Protein AF-A0A5N5WYH1-F1 (afdb_monomer_lite)

Foldseek 3Di:
DDDDDDDDDDDDDPVVVLVVCCVVPNDDLVVSFVVQFQDKDADPLDDFDADPVRHTDGDIFGFHGFDAPQFQQQDDPVFGWQAPHRQAFQQRTKGKDFPPPPPDDPPDDDDDDDDDDPPDPSPGDIDIDGSQRCCCVNRVDHQPCRVGTWTFRDYSNHTDTDHD

Organism: NCBI:txid41062

Structure (mmCIF, N/CA/C/O backbone):
data_AF-A0A5N5WYH1-F1
#
_entry.id   AF-A0A5N5WYH1-F1
#
loop_
_atom_site.group_PDB
_atom_site.id
_atom_site.type_symbol
_atom_site.label_atom_id
_atom_site.label_alt_id
_atom_site.label_comp_id
_atom_site.label_asym_id
_atom_site.label_entity_id
_atom_site.label_seq_id
_atom_site.pdbx_PDB_ins_code
_atom_site.Cartn_x
_atom_site.Cartn_y
_atom_site.Cartn_z
_atom_site.occupancy
_atom_site.B_iso_or_equiv
_atom_site.auth_seq_id
_atom_site.auth_comp_id
_atom_site.auth_asym_id
_atom_site.auth_atom_id
_atom_site.pdbx_PDB_model_num
ATOM 1 N N . MET A 1 1 ? -5.538 -17.645 -40.970 1.00 42.72 1 MET A N 1
ATOM 2 C CA . MET A 1 1 ? -5.666 -17.747 -39.504 1.00 42.72 1 MET A CA 1
ATOM 3 C C . MET A 1 1 ? -5.027 -16.503 -38.930 1.00 42.72 1 MET A C 1
ATOM 5 O O . MET A 1 1 ? -3.823 -16.354 -39.076 1.00 42.72 1 MET A O 1
ATOM 9 N N . ASP A 1 2 ? -5.829 -15.580 -38.410 1.00 43.31 2 ASP A N 1
ATOM 10 C CA . ASP A 1 2 ? -5.320 -14.397 -37.715 1.00 43.31 2 ASP A CA 1
ATOM 11 C C . ASP A 1 2 ? -5.089 -14.780 -36.249 1.00 43.31 2 ASP A C 1
ATOM 13 O O . ASP A 1 2 ? -6.000 -15.280 -35.585 1.00 43.31 2 ASP A O 1
ATOM 17 N N . VAL A 1 3 ? -3.850 -14.663 -35.777 1.00 49.38 3 VAL A N 1
ATOM 18 C CA . VAL A 1 3 ? -3.464 -15.058 -34.419 1.00 49.38 3 VAL A CA 1
ATOM 19 C C . VAL A 1 3 ? -3.480 -13.805 -33.558 1.00 49.38 3 VAL A C 1
ATOM 21 O O . VAL A 1 3 ? -2.559 -12.989 -33.596 1.00 49.38 3 VAL A O 1
ATOM 24 N N . SER A 1 4 ? -4.531 -13.642 -32.758 1.00 50.22 4 SER A N 1
ATOM 25 C CA . SER A 1 4 ? -4.595 -12.576 -31.760 1.00 50.22 4 SER A CA 1
ATOM 26 C C . SER A 1 4 ? -3.588 -12.853 -30.636 1.00 50.22 4 SER A C 1
ATOM 28 O O . SER A 1 4 ? -3.733 -13.815 -29.884 1.00 50.22 4 SER A O 1
ATOM 30 N N . HIS A 1 5 ? -2.562 -12.008 -30.509 1.00 48.03 5 HIS A N 1
ATOM 31 C CA . HIS A 1 5 ? -1.551 -12.107 -29.454 1.00 48.03 5 HIS A CA 1
ATOM 32 C C . HIS A 1 5 ? -2.009 -11.319 -28.220 1.00 48.03 5 HIS A C 1
ATOM 34 O O . HIS A 1 5 ? -1.811 -10.109 -28.127 1.00 48.03 5 HIS A O 1
ATOM 40 N N . GLY A 1 6 ? -2.654 -12.002 -27.275 1.00 44.97 6 GLY A N 1
ATOM 41 C CA . GLY A 1 6 ? -2.969 -11.443 -25.960 1.00 44.97 6 GLY A CA 1
ATOM 42 C C . GLY A 1 6 ? -1.851 -11.739 -24.962 1.00 44.97 6 GLY A C 1
ATOM 43 O O . GLY A 1 6 ? -1.568 -12.904 -24.693 1.00 44.97 6 GLY A O 1
ATOM 44 N N . ALA A 1 7 ? -1.228 -10.706 -24.392 1.00 56.47 7 ALA A N 1
ATOM 45 C CA . ALA A 1 7 ? -0.347 -10.863 -23.238 1.00 56.47 7 ALA A CA 1
ATOM 46 C C . ALA A 1 7 ? -1.184 -10.825 -21.950 1.00 56.47 7 ALA A C 1
ATOM 48 O O . ALA A 1 7 ? -1.929 -9.873 -21.717 1.00 56.47 7 ALA A O 1
ATOM 49 N N . PHE A 1 8 ? -1.060 -11.856 -21.114 1.00 63.00 8 PHE A N 1
ATOM 50 C CA . PHE A 1 8 ? -1.749 -11.952 -19.828 1.00 63.00 8 PHE A CA 1
ATOM 51 C C . PHE A 1 8 ? -0.731 -11.954 -18.691 1.00 63.00 8 PHE A C 1
ATOM 53 O O . PHE A 1 8 ? 0.331 -12.567 -18.800 1.00 63.00 8 PHE A O 1
ATOM 60 N N . TYR A 1 9 ? -1.062 -11.289 -17.585 1.00 62.03 9 TYR A N 1
ATOM 61 C CA . TYR A 1 9 ? -0.300 -11.442 -16.350 1.00 62.03 9 TYR A CA 1
ATOM 62 C C . TYR A 1 9 ? -0.610 -12.800 -15.725 1.00 62.03 9 TYR A C 1
ATOM 64 O O . TYR A 1 9 ? -1.776 -13.192 -15.633 1.00 62.03 9 TYR A O 1
ATOM 72 N N . ASP A 1 10 ? 0.433 -13.486 -15.269 1.00 61.41 10 ASP A N 1
ATOM 73 C CA . ASP A 1 10 ? 0.289 -14.700 -14.475 1.00 61.41 10 ASP A CA 1
ATOM 74 C C . ASP A 1 10 ? -0.460 -14.389 -13.169 1.00 61.41 10 ASP A C 1
ATOM 76 O O . ASP A 1 10 ? -0.212 -13.371 -12.510 1.00 61.41 10 ASP A O 1
ATOM 80 N N . SER A 1 11 ? -1.412 -15.245 -12.804 1.00 65.12 11 SER A N 1
ATOM 81 C CA . SER A 1 11 ? -2.182 -15.061 -11.578 1.00 65.12 11 SER A CA 1
ATOM 82 C C . SER A 1 11 ? -1.306 -15.395 -10.373 1.00 65.12 11 SER A C 1
ATOM 84 O O . SER A 1 11 ? -0.812 -16.512 -10.258 1.00 65.12 11 SER A O 1
ATOM 86 N N . GLY A 1 12 ? -1.134 -14.456 -9.445 1.00 78.06 12 GLY A N 1
ATOM 87 C CA . GLY A 1 12 ? -0.278 -14.661 -8.278 1.00 78.06 12 GLY A CA 1
ATOM 88 C C . GLY A 1 12 ? -0.552 -13.677 -7.151 1.00 78.06 12 GLY A C 1
ATOM 89 O O . GLY A 1 12 ? -1.430 -12.814 -7.250 1.00 78.06 12 GLY A O 1
ATOM 90 N N . HIS A 1 13 ? 0.203 -13.816 -6.060 1.00 85.81 13 HIS A N 1
ATOM 91 C CA . HIS A 1 13 ? 0.198 -12.818 -5.001 1.00 85.81 13 HIS A CA 1
ATOM 92 C C . HIS A 1 13 ? 0.828 -11.520 -5.508 1.00 85.81 13 HIS A C 1
ATOM 94 O O . HIS A 1 13 ? 1.780 -11.511 -6.289 1.00 85.81 13 HIS A O 1
ATOM 100 N N . HIS A 1 14 ? 0.271 -10.403 -5.060 1.00 87.25 14 HIS A N 1
ATOM 101 C CA . HIS A 1 14 ? 0.711 -9.081 -5.478 1.00 87.25 14 HIS A CA 1
ATOM 102 C C . HIS A 1 14 ? 2.167 -8.804 -5.069 1.00 87.25 14 HIS A C 1
ATOM 104 O O . HIS A 1 14 ? 2.939 -8.266 -5.863 1.00 87.25 14 HIS A O 1
ATOM 110 N N . SER A 1 15 ? 2.580 -9.273 -3.895 1.00 91.50 15 SER A N 1
ATOM 111 C CA . SER A 1 15 ? 3.969 -9.256 -3.446 1.00 91.50 15 SER A CA 1
ATOM 112 C C . SER A 1 15 ? 4.940 -9.910 -4.434 1.00 91.50 15 SER A C 1
ATOM 114 O O . SER A 1 15 ? 6.008 -9.353 -4.695 1.00 91.50 15 SER A O 1
ATOM 116 N N . ASP A 1 16 ? 4.575 -11.045 -5.035 1.00 91.44 16 ASP A N 1
ATOM 117 C CA . ASP A 1 16 ? 5.413 -11.728 -6.025 1.00 91.44 16 ASP A CA 1
ATOM 118 C C . ASP A 1 16 ? 5.530 -10.919 -7.312 1.00 91.44 16 ASP A C 1
ATOM 120 O O . ASP A 1 16 ? 6.606 -10.860 -7.905 1.00 91.44 16 ASP A O 1
ATOM 124 N N . LEU A 1 17 ? 4.439 -10.276 -7.737 1.00 90.94 17 LEU A N 1
ATOM 125 C CA . LEU A 1 17 ? 4.439 -9.403 -8.907 1.00 90.94 17 LEU A CA 1
ATOM 126 C C . LEU A 1 17 ? 5.373 -8.205 -8.698 1.00 90.94 17 LEU A C 1
ATOM 128 O O . LEU A 1 17 ? 6.196 -7.909 -9.565 1.00 90.94 17 LEU A O 1
ATOM 132 N N . ILE A 1 18 ? 5.297 -7.556 -7.532 1.00 93.31 18 ILE A N 1
ATOM 133 C CA . ILE A 1 18 ? 6.177 -6.433 -7.193 1.00 93.31 18 ILE A CA 1
ATOM 134 C C . ILE A 1 18 ? 7.638 -6.884 -7.163 1.00 93.31 18 ILE A C 1
ATOM 136 O O . ILE A 1 18 ? 8.486 -6.235 -7.774 1.00 93.31 18 ILE A O 1
ATOM 140 N N . LYS A 1 19 ? 7.945 -8.000 -6.490 1.00 94.38 19 LYS A N 1
ATOM 141 C CA . LYS A 1 19 ? 9.316 -8.525 -6.406 1.00 94.38 19 LYS A CA 1
ATOM 142 C C . LYS A 1 19 ? 9.873 -8.849 -7.788 1.00 94.38 19 LYS A C 1
ATOM 144 O O . LYS A 1 19 ? 10.952 -8.374 -8.122 1.00 94.38 19 LYS A O 1
ATOM 149 N N . ARG A 1 20 ? 9.117 -9.581 -8.619 1.00 93.06 20 ARG A N 1
ATOM 150 C CA . ARG A 1 20 ? 9.511 -9.909 -10.002 1.00 93.06 20 ARG A CA 1
ATOM 151 C C . ARG A 1 20 ? 9.787 -8.647 -10.822 1.00 93.06 20 ARG A C 1
ATOM 153 O O . ARG A 1 20 ? 10.811 -8.568 -11.507 1.00 93.06 20 ARG A O 1
ATOM 160 N N . TYR A 1 21 ? 8.915 -7.642 -10.713 1.00 93.44 21 TYR A N 1
ATOM 161 C CA . TYR A 1 21 ? 9.117 -6.359 -11.380 1.00 93.44 21 TYR A CA 1
ATOM 162 C C . TYR A 1 21 ? 10.402 -5.677 -10.906 1.00 93.44 21 TYR A C 1
ATOM 164 O O . TYR A 1 21 ? 11.208 -5.264 -11.738 1.00 93.44 21 TYR A O 1
ATOM 172 N N . GLN A 1 22 ? 10.610 -5.581 -9.590 1.00 94.62 22 GLN A N 1
ATOM 173 C CA . GLN A 1 22 ? 11.761 -4.899 -8.997 1.00 94.62 22 GLN A CA 1
ATOM 174 C C . GLN A 1 22 ? 13.090 -5.593 -9.307 1.00 94.62 22 GLN A C 1
ATOM 176 O O . GLN A 1 22 ? 14.082 -4.906 -9.536 1.00 94.62 22 GLN A O 1
ATOM 181 N N . THR A 1 23 ? 13.117 -6.927 -9.356 1.00 95.00 23 THR A N 1
ATOM 182 C CA . THR A 1 23 ? 14.301 -7.699 -9.763 1.00 95.00 23 THR A CA 1
ATOM 183 C C 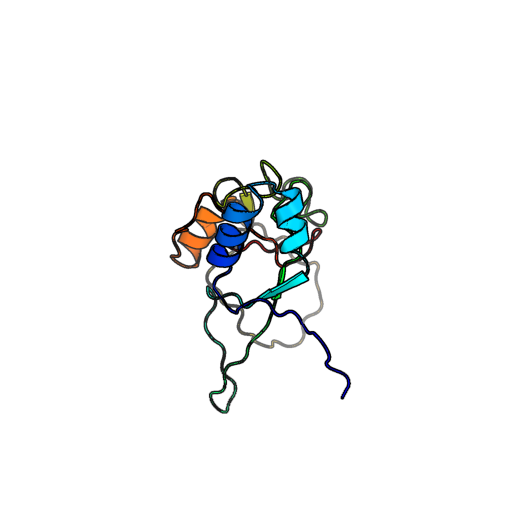. THR A 1 23 ? 14.708 -7.391 -11.203 1.00 95.00 23 THR A C 1
ATOM 185 O O . THR A 1 23 ? 15.895 -7.326 -11.499 1.00 95.00 23 THR A O 1
ATOM 188 N N . THR A 1 24 ? 13.736 -7.166 -12.087 1.00 94.25 24 THR A N 1
ATOM 189 C CA . THR A 1 24 ? 13.990 -6.961 -13.522 1.00 94.25 24 THR A CA 1
ATOM 190 C C . THR A 1 24 ? 14.238 -5.489 -13.872 1.00 94.25 24 THR A C 1
ATOM 192 O O . THR A 1 24 ? 15.085 -5.180 -14.701 1.00 94.25 24 THR A O 1
ATOM 195 N N . ASN A 1 25 ? 13.504 -4.567 -13.241 1.00 93.62 25 ASN A N 1
ATOM 196 C CA . ASN A 1 25 ? 13.427 -3.154 -13.640 1.00 93.62 25 ASN A CA 1
ATOM 197 C C . ASN A 1 25 ? 13.987 -2.181 -12.586 1.00 93.62 25 ASN A C 1
ATOM 199 O O . ASN A 1 25 ? 13.983 -0.965 -12.797 1.00 93.62 25 ASN A O 1
ATOM 203 N N . GLY A 1 26 ? 14.436 -2.692 -11.436 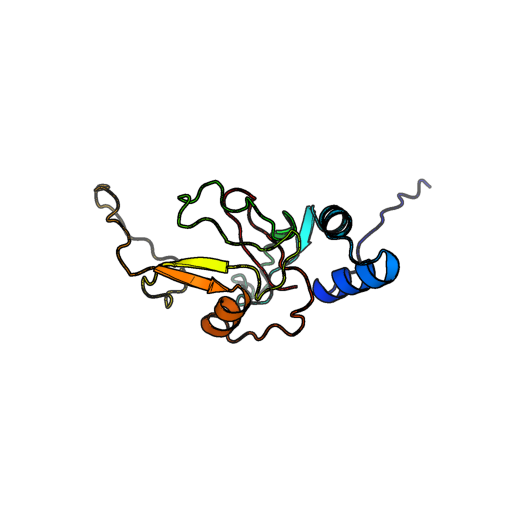1.00 93.25 26 GLY A N 1
ATOM 204 C CA . GLY A 1 26 ? 14.856 -1.893 -10.287 1.00 93.25 26 GLY A CA 1
ATOM 205 C C . GLY A 1 26 ? 13.689 -1.353 -9.449 1.00 93.25 26 GLY A C 1
ATOM 206 O O . GLY A 1 26 ? 12.516 -1.649 -9.673 1.00 93.25 26 GLY A O 1
ATOM 207 N N . ARG A 1 27 ? 14.010 -0.533 -8.442 1.00 92.50 27 ARG A N 1
ATOM 208 C CA . ARG A 1 27 ? 13.064 -0.076 -7.400 1.00 92.50 27 ARG A CA 1
ATOM 209 C C . ARG A 1 27 ? 12.488 1.328 -7.641 1.00 92.50 27 ARG A C 1
ATOM 211 O O . ARG A 1 27 ? 12.264 2.080 -6.699 1.00 92.50 27 ARG A O 1
ATOM 218 N N . SER A 1 28 ? 12.245 1.701 -8.898 1.00 95.00 28 SER A N 1
ATOM 219 C CA . SER A 1 28 ? 11.611 2.991 -9.212 1.00 95.00 28 SER A CA 1
ATOM 220 C C . SER A 1 28 ? 10.125 2.972 -8.843 1.00 95.00 28 SER A C 1
ATOM 222 O O . SER A 1 28 ? 9.340 2.268 -9.478 1.00 95.00 28 SER A O 1
ATOM 224 N N . ALA A 1 29 ? 9.725 3.775 -7.851 1.00 93.81 29 ALA A N 1
ATOM 225 C CA . ALA A 1 29 ? 8.327 3.878 -7.426 1.00 93.81 29 ALA A CA 1
ATOM 226 C C . ALA A 1 29 ? 7.403 4.358 -8.558 1.00 93.81 29 ALA A C 1
ATOM 228 O O . ALA A 1 29 ? 6.295 3.852 -8.697 1.00 93.81 29 ALA A O 1
ATOM 229 N N . THR A 1 30 ? 7.862 5.289 -9.399 1.00 95.62 30 THR A N 1
ATOM 23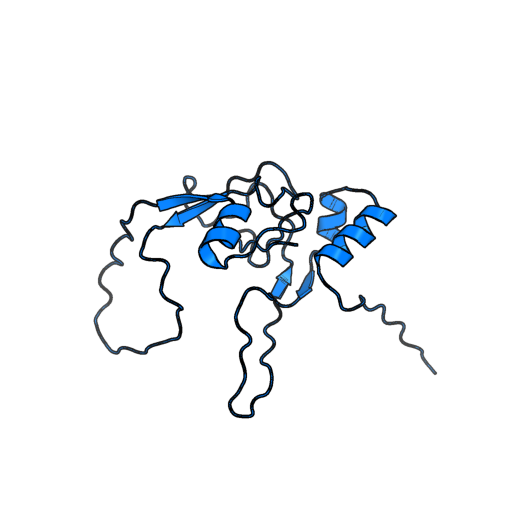0 C CA . THR A 1 30 ? 7.087 5.801 -10.539 1.00 95.62 30 THR A CA 1
ATOM 231 C C . THR A 1 30 ? 6.815 4.709 -11.568 1.00 95.62 30 THR A C 1
ATOM 233 O O . THR A 1 30 ? 5.658 4.460 -11.896 1.00 95.62 30 THR A O 1
ATOM 236 N N . ARG A 1 31 ? 7.857 3.996 -12.017 1.00 96.25 31 ARG A N 1
ATOM 237 C CA . ARG A 1 31 ? 7.696 2.945 -13.032 1.00 96.25 31 ARG A CA 1
ATOM 238 C C . ARG A 1 31 ? 6.910 1.745 -12.498 1.00 96.25 31 ARG A C 1
ATOM 240 O O . ARG A 1 31 ? 6.104 1.162 -13.217 1.00 96.25 31 ARG A O 1
ATOM 247 N N . LEU A 1 32 ? 7.099 1.407 -11.219 1.00 96.00 32 LEU A N 1
ATOM 248 C CA . LEU A 1 32 ? 6.294 0.387 -10.547 1.00 96.00 32 LEU A CA 1
ATOM 249 C C . LEU A 1 32 ? 4.825 0.819 -10.431 1.00 96.00 32 LEU A C 1
ATOM 251 O O . LEU A 1 32 ? 3.924 0.014 -10.631 1.00 96.00 32 LEU A O 1
ATOM 255 N N . ASN A 1 33 ? 4.560 2.091 -10.129 1.00 96.12 33 ASN A N 1
ATOM 256 C CA . ASN A 1 33 ? 3.197 2.607 -10.111 1.00 96.12 33 ASN A CA 1
ATOM 257 C C . ASN A 1 33 ? 2.541 2.485 -11.489 1.00 96.12 33 ASN A C 1
ATOM 259 O O . ASN A 1 33 ? 1.409 2.022 -11.574 1.00 96.12 33 ASN A O 1
ATOM 263 N N . GLU A 1 34 ? 3.235 2.881 -12.554 1.00 95.56 34 GLU A N 1
ATOM 264 C CA . GLU A 1 34 ? 2.746 2.760 -13.933 1.00 95.56 34 GLU A CA 1
ATOM 265 C C . GLU A 1 34 ? 2.444 1.306 -14.313 1.00 95.56 34 GLU A C 1
ATOM 267 O O . GLU A 1 34 ? 1.414 1.049 -14.929 1.00 95.56 34 GLU A O 1
ATOM 272 N N . SER A 1 35 ? 3.284 0.352 -13.897 1.00 93.75 35 SER A N 1
ATOM 273 C CA . SER A 1 35 ? 3.083 -1.064 -14.226 1.00 93.75 35 SER A CA 1
ATOM 274 C C . SER A 1 35 ? 1.949 -1.730 -13.442 1.00 93.75 35 SER A C 1
ATOM 276 O O . SER A 1 35 ? 1.310 -2.645 -13.958 1.00 93.75 35 SER A O 1
ATOM 278 N N . LEU A 1 36 ? 1.688 -1.291 -12.206 1.00 93.31 36 LEU A N 1
ATOM 279 C CA . LEU A 1 36 ? 0.642 -1.864 -11.353 1.00 93.31 36 LEU A CA 1
ATOM 280 C C . LEU A 1 36 ? -0.720 -1.185 -11.514 1.00 93.31 36 LEU A C 1
ATOM 282 O O . LEU A 1 36 ? -1.751 -1.805 -11.242 1.00 93.31 36 LEU A O 1
ATOM 286 N N . SER A 1 37 ? -0.745 0.089 -11.908 1.00 94.19 37 SER A N 1
ATOM 287 C CA . SER A 1 37 ? -1.989 0.854 -12.032 1.00 94.19 37 SER A CA 1
ATOM 288 C C . SER A 1 37 ? -2.907 0.217 -13.073 1.00 94.19 37 SER A C 1
ATOM 290 O O . SER A 1 37 ? -2.497 -0.100 -14.184 1.00 94.19 37 SER A O 1
ATOM 292 N N . GLY A 1 38 ? -4.174 0.017 -12.713 1.00 93.00 38 GLY A N 1
ATOM 293 C CA . GLY A 1 38 ? -5.164 -0.627 -13.578 1.00 93.00 38 GLY A CA 1
ATOM 294 C C . GLY A 1 38 ? -5.237 -2.151 -13.444 1.00 93.00 38 GLY A C 1
ATOM 295 O O . GLY A 1 38 ? -6.249 -2.736 -13.848 1.00 93.00 38 GLY A O 1
ATOM 296 N N . LEU A 1 39 ? -4.249 -2.801 -12.814 1.00 92.75 39 LEU A N 1
ATOM 297 C CA . LEU A 1 39 ? -4.320 -4.238 -12.551 1.00 92.75 39 LEU A CA 1
ATOM 298 C C . LEU A 1 39 ? -5.462 -4.560 -11.586 1.00 92.75 39 LEU A C 1
ATOM 300 O O . LEU A 1 39 ? -5.755 -3.821 -10.642 1.00 92.75 39 LEU A O 1
ATOM 304 N N . ARG A 1 40 ? -6.131 -5.687 -11.839 1.00 91.38 40 ARG A N 1
ATOM 305 C CA . ARG A 1 40 ? -7.270 -6.162 -11.050 1.00 91.38 40 ARG A CA 1
ATOM 306 C C . ARG A 1 40 ? -6.841 -7.312 -10.154 1.00 91.38 40 ARG A C 1
ATOM 308 O O . ARG A 1 40 ? -6.256 -8.279 -10.621 1.00 91.38 40 ARG A O 1
ATOM 315 N N . GLY A 1 41 ? -7.209 -7.235 -8.882 1.00 87.31 41 GLY A N 1
ATOM 316 C CA . GLY A 1 41 ? -6.973 -8.289 -7.901 1.00 87.31 41 GLY A CA 1
ATOM 317 C C . GLY A 1 41 ? -8.142 -8.443 -6.938 1.00 87.31 41 GLY A C 1
ATOM 318 O O . GLY A 1 41 ? -9.096 -7.667 -6.958 1.00 87.31 41 GLY A O 1
ATOM 319 N N . ARG A 1 42 ? -8.085 -9.451 -6.069 1.00 88.25 42 ARG A N 1
ATOM 320 C CA . ARG A 1 42 ? -9.013 -9.592 -4.936 1.00 88.25 42 ARG A CA 1
ATOM 321 C C . ARG A 1 42 ? -8.263 -9.343 -3.635 1.00 88.25 42 ARG A C 1
ATOM 323 O O . ARG A 1 42 ? -7.105 -9.729 -3.510 1.00 88.25 42 ARG A O 1
ATOM 330 N N . THR A 1 43 ? -8.929 -8.756 -2.649 1.00 86.50 43 THR A N 1
ATOM 331 C CA . THR A 1 43 ? -8.378 -8.679 -1.296 1.00 86.50 43 THR A CA 1
ATOM 332 C C . THR A 1 43 ? -8.567 -10.016 -0.585 1.00 86.50 43 THR A C 1
ATOM 334 O O . THR A 1 43 ? -9.644 -10.607 -0.640 1.00 86.50 43 THR A O 1
ATOM 337 N N . ILE A 1 44 ? -7.512 -10.501 0.071 1.00 86.62 44 ILE A N 1
ATOM 338 C CA . ILE A 1 44 ? -7.512 -11.803 0.764 1.00 86.62 44 ILE A CA 1
ATOM 339 C C . ILE A 1 44 ? -7.689 -11.690 2.284 1.00 86.62 44 ILE A C 1
ATOM 341 O O . ILE A 1 44 ? -7.976 -12.684 2.935 1.00 86.62 44 ILE A O 1
ATOM 345 N N . HIS A 1 45 ? -7.564 -10.484 2.850 1.00 81.62 45 HIS A N 1
ATOM 346 C CA . HIS A 1 45 ? -7.735 -10.239 4.288 1.00 81.62 45 HIS A CA 1
ATOM 347 C C . HIS A 1 45 ? -9.207 -10.222 4.739 1.00 81.62 45 HIS A C 1
ATOM 349 O O . HIS A 1 45 ? -9.488 -10.189 5.932 1.00 81.62 45 HIS A O 1
ATOM 355 N N . LEU A 1 46 ? -10.157 -10.214 3.797 1.00 85.81 46 LEU A N 1
ATOM 356 C CA . LEU A 1 46 ? -11.589 -10.255 4.086 1.00 85.81 46 LEU A CA 1
ATOM 357 C C . LEU A 1 46 ? -12.121 -11.677 3.926 1.00 85.81 46 LEU A C 1
ATOM 359 O O . LEU A 1 46 ? -11.704 -12.411 3.030 1.00 85.81 46 LEU A O 1
AT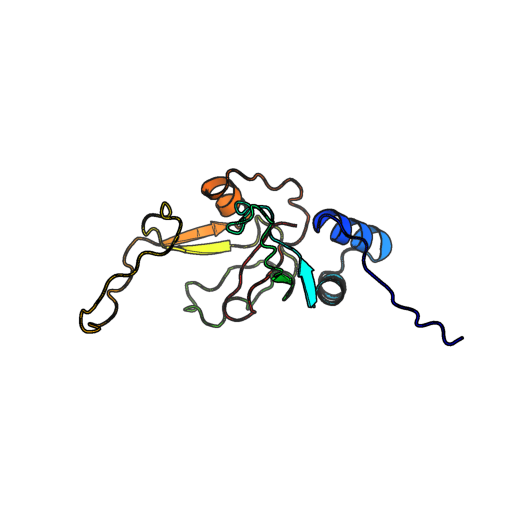OM 363 N N . ALA A 1 47 ? -13.106 -12.032 4.751 1.00 82.31 47 ALA A N 1
ATOM 364 C CA . ALA A 1 47 ? -13.762 -13.327 4.668 1.00 82.31 47 ALA A CA 1
ATOM 365 C C . ALA A 1 47 ? -14.345 -13.582 3.268 1.00 82.31 47 ALA A C 1
ATOM 367 O O . ALA A 1 47 ? -15.007 -12.730 2.660 1.00 82.31 47 ALA A O 1
ATOM 368 N N . VAL A 1 48 ? -14.128 -14.802 2.783 1.00 85.75 48 VAL A N 1
ATOM 369 C CA . VAL A 1 48 ? -14.660 -15.285 1.514 1.00 85.75 48 VAL A CA 1
ATOM 370 C C . VAL A 1 48 ? -16.189 -15.267 1.548 1.00 85.75 48 VAL A C 1
ATOM 372 O O . VAL A 1 48 ? -16.819 -15.909 2.386 1.00 85.75 48 VAL A O 1
ATOM 375 N N . ARG A 1 49 ? -16.803 -14.558 0.597 1.00 87.69 49 ARG A N 1
ATOM 376 C CA . ARG A 1 49 ? -18.261 -14.547 0.430 1.00 87.69 49 ARG A CA 1
ATOM 377 C C . ARG A 1 49 ? -18.696 -15.619 -0.557 1.00 87.69 49 ARG A C 1
ATOM 379 O O . ARG A 1 49 ? -18.121 -15.724 -1.637 1.00 87.69 49 ARG A O 1
ATOM 386 N N . LYS A 1 50 ? -19.757 -16.350 -0.213 1.00 92.94 50 LYS A N 1
ATOM 387 C CA . LYS A 1 50 ? -20.409 -17.331 -1.089 1.00 92.94 50 LYS A CA 1
ATOM 388 C C . LYS A 1 50 ? -21.855 -16.932 -1.384 1.00 92.94 50 LYS A C 1
ATOM 390 O O . LYS A 1 50 ? -22.478 -16.231 -0.583 1.00 92.94 50 LYS A O 1
ATOM 395 N N . ASN A 1 51 ? -22.377 -17.325 -2.542 1.00 92.38 51 ASN A N 1
ATOM 396 C CA . ASN A 1 51 ? -23.797 -17.172 -2.867 1.00 92.38 51 ASN A CA 1
ATOM 397 C C . ASN A 1 51 ? -24.633 -18.310 -2.239 1.00 92.38 51 ASN A C 1
ATOM 399 O O . ASN A 1 51 ? -24.093 -19.196 -1.576 1.00 92.38 51 ASN A O 1
ATOM 403 N N . ARG A 1 52 ? -25.958 -18.309 -2.453 1.00 92.56 52 ARG A N 1
ATOM 404 C CA . ARG A 1 52 ? -26.862 -19.356 -1.924 1.00 92.56 52 ARG A CA 1
ATOM 405 C C . ARG A 1 52 ? -26.539 -20.770 -2.431 1.00 92.56 52 ARG A C 1
ATOM 407 O O . ARG A 1 52 ? -26.936 -21.732 -1.793 1.00 92.56 52 ARG A O 1
ATOM 414 N N . ARG A 1 53 ? -25.824 -20.887 -3.554 1.00 92.00 53 ARG A N 1
ATOM 415 C CA . ARG A 1 53 ? -25.387 -22.151 -4.167 1.00 92.00 53 ARG A CA 1
ATOM 416 C C . ARG A 1 53 ? -24.002 -22.594 -3.675 1.00 92.00 53 ARG A C 1
ATOM 418 O O . ARG A 1 53 ? -23.474 -23.584 -4.159 1.00 92.00 53 ARG A O 1
ATOM 425 N N . GLY A 1 54 ? -23.394 -21.859 -2.740 1.00 90.44 54 GLY A N 1
ATOM 426 C CA . GLY A 1 54 ? -22.054 -22.143 -2.224 1.00 90.44 54 GLY A CA 1
ATOM 427 C C . GLY A 1 54 ? -20.906 -21.668 -3.123 1.00 90.44 54 GLY A C 1
ATOM 428 O O . GLY A 1 54 ? -19.744 -21.886 -2.778 1.00 90.44 54 GLY A O 1
ATOM 429 N N . GLU A 1 55 ? -21.194 -20.984 -4.232 1.00 91.00 55 GLU A N 1
ATOM 430 C CA . GLU A 1 55 ? -20.181 -20.503 -5.177 1.00 91.00 55 GLU A CA 1
ATOM 431 C C . GLU A 1 55 ? -19.512 -19.221 -4.665 1.00 91.00 55 GLU A C 1
ATOM 433 O O . GLU A 1 55 ? -20.157 -18.362 -4.056 1.00 91.00 55 GLU A O 1
ATOM 438 N N . LEU A 1 56 ? -18.215 -19.076 -4.937 1.00 89.44 56 LEU A N 1
ATOM 439 C CA . LEU A 1 56 ? -17.407 -17.929 -4.529 1.00 89.44 56 LEU A CA 1
ATOM 440 C C . LEU A 1 56 ? -17.853 -16.634 -5.232 1.00 89.44 56 LEU A C 1
ATOM 442 O O . LEU A 1 56 ? -17.857 -16.548 -6.455 1.00 89.44 56 LEU A O 1
ATOM 446 N N . ILE A 1 57 ? -18.126 -15.582 -4.458 1.00 87.12 57 ILE A N 1
ATOM 447 C CA . ILE A 1 57 ? -18.369 -14.232 -4.977 1.00 87.12 57 ILE A CA 1
ATOM 448 C C . ILE A 1 57 ? -17.039 -13.475 -5.006 1.00 87.12 57 ILE A C 1
ATOM 450 O O . ILE A 1 57 ? -16.608 -12.913 -3.995 1.00 87.12 57 ILE A O 1
ATOM 454 N N . ILE A 1 58 ? -16.396 -13.432 -6.173 1.00 86.06 58 ILE A N 1
ATOM 455 C CA . ILE A 1 58 ? -15.182 -12.635 -6.384 1.00 86.06 58 ILE A CA 1
ATOM 456 C C . ILE A 1 58 ? -15.585 -11.187 -6.668 1.00 86.06 58 ILE A C 1
ATOM 458 O O . ILE A 1 58 ? -16.279 -10.901 -7.640 1.00 86.06 58 ILE A O 1
ATOM 462 N N . LYS A 1 59 ? -15.136 -10.258 -5.820 1.00 87.12 59 LYS A N 1
ATOM 463 C CA . LYS A 1 59 ? -15.267 -8.815 -6.054 1.00 87.12 59 LYS A CA 1
ATOM 464 C C . LYS A 1 59 ? -13.897 -8.238 -6.400 1.00 87.12 59 LYS A C 1
ATOM 466 O O . LYS A 1 59 ? -13.164 -7.886 -5.473 1.00 87.12 59 LYS A O 1
ATOM 471 N N . PRO A 1 60 ? -13.529 -8.172 -7.690 1.00 89.50 60 PRO A N 1
ATOM 472 C CA . PRO A 1 60 ? -12.247 -7.611 -8.073 1.00 89.50 60 PRO A CA 1
ATOM 473 C C . PRO A 1 60 ? -12.180 -6.125 -7.705 1.00 89.50 60 PRO A C 1
ATOM 475 O O . PRO A 1 60 ? -13.168 -5.390 -7.777 1.00 89.50 60 PRO A O 1
ATOM 478 N N . LYS A 1 61 ? -10.991 -5.695 -7.301 1.00 91.81 61 LYS A N 1
ATOM 479 C CA . LYS A 1 61 ? -10.601 -4.317 -7.032 1.00 91.81 61 LYS A CA 1
ATOM 480 C C . LYS A 1 61 ? -9.469 -3.952 -7.976 1.00 91.81 61 LYS A C 1
ATOM 482 O O . LYS A 1 61 ? -8.626 -4.791 -8.283 1.00 91.81 61 LYS A O 1
ATOM 487 N N . ILE A 1 62 ? -9.497 -2.720 -8.458 1.00 94.62 62 ILE A N 1
ATOM 488 C CA . ILE A 1 62 ? -8.468 -2.180 -9.339 1.00 94.62 62 ILE A CA 1
ATOM 489 C C . ILE A 1 62 ? -7.432 -1.482 -8.465 1.00 94.62 62 ILE A C 1
ATOM 491 O O . ILE A 1 62 ? -7.797 -0.762 -7.535 1.00 94.62 62 ILE A O 1
ATOM 495 N N . ILE A 1 63 ? -6.157 -1.695 -8.765 1.00 95.75 63 ILE A N 1
ATOM 496 C CA . ILE A 1 63 ? -5.077 -0.887 -8.213 1.00 95.75 63 ILE A CA 1
ATOM 497 C C . ILE A 1 63 ? -5.179 0.507 -8.828 1.00 95.75 63 ILE A C 1
ATOM 499 O O . ILE A 1 63 ? -5.048 0.669 -10.041 1.00 95.75 63 ILE A O 1
ATOM 503 N N . HIS A 1 64 ? -5.431 1.508 -7.991 1.00 96.69 64 HIS A N 1
ATOM 504 C CA . HIS A 1 64 ? -5.455 2.900 -8.418 1.00 96.69 64 HIS A CA 1
ATOM 505 C C . HIS A 1 64 ? -4.032 3.443 -8.563 1.00 96.69 64 HIS A C 1
ATOM 507 O O . HIS A 1 64 ? -3.708 4.068 -9.567 1.00 96.69 64 HIS A O 1
ATOM 513 N N . SER A 1 65 ? -3.200 3.233 -7.542 1.00 97.06 65 SER A N 1
ATOM 514 C CA . SER A 1 65 ? -1.807 3.685 -7.504 1.00 97.06 65 SER A CA 1
ATOM 515 C C . SER A 1 65 ? -1.067 3.061 -6.320 1.00 97.06 65 SER A C 1
ATOM 517 O O . SER A 1 65 ? -1.690 2.515 -5.409 1.00 97.06 65 SER A O 1
ATOM 519 N N . LEU A 1 66 ? 0.253 3.215 -6.261 1.00 97.38 66 LEU A N 1
ATOM 520 C CA . LEU A 1 66 ? 0.989 3.126 -5.000 1.00 97.38 66 LEU A CA 1
ATOM 521 C C . LEU A 1 66 ? 0.512 4.226 -4.037 1.00 97.38 66 LEU A C 1
ATOM 523 O O . LEU A 1 66 ? 0.061 5.292 -4.474 1.00 97.38 66 LEU A O 1
ATOM 527 N N . ALA A 1 67 ? 0.625 3.977 -2.731 1.00 97.69 67 ALA A N 1
ATOM 528 C CA . ALA A 1 67 ? 0.389 4.996 -1.713 1.00 97.69 67 ALA A CA 1
ATOM 529 C C . ALA A 1 67 ? 1.361 6.164 -1.923 1.00 97.69 67 ALA A C 1
ATOM 531 O O . ALA A 1 67 ? 2.566 5.953 -2.102 1.00 97.69 67 ALA A O 1
ATOM 532 N N . ARG A 1 68 ? 0.848 7.398 -1.935 1.00 97.31 68 ARG A N 1
ATOM 533 C CA . ARG A 1 68 ? 1.669 8.581 -2.222 1.00 97.31 68 ARG A CA 1
ATOM 534 C C . ARG A 1 68 ? 1.191 9.840 -1.494 1.00 97.31 68 ARG A C 1
ATOM 536 O O . ARG A 1 68 ? 0.010 9.949 -1.171 1.00 97.31 68 ARG A O 1
ATOM 543 N N . PRO A 1 69 ? 2.080 10.831 -1.293 1.00 97.62 69 PRO A N 1
ATOM 544 C CA . PRO A 1 69 ? 1.678 12.146 -0.806 1.00 97.62 69 PRO A CA 1
ATOM 545 C C . PRO A 1 69 ? 0.547 12.753 -1.650 1.00 97.62 69 PRO A C 1
ATOM 547 O O . PRO A 1 69 ? 0.562 12.680 -2.881 1.00 97.62 69 PRO A O 1
ATOM 550 N N . GLY A 1 70 ? -0.428 13.373 -0.982 1.00 96.12 70 GLY A N 1
ATOM 551 C CA . GLY A 1 70 ? -1.595 13.969 -1.637 1.00 96.12 70 GLY A CA 1
ATOM 552 C C . GLY A 1 70 ? -2.717 12.982 -1.977 1.00 96.12 70 GLY A C 1
ATOM 553 O O . GLY A 1 70 ? -3.580 13.319 -2.791 1.00 96.12 70 GLY A O 1
ATOM 554 N N . ASP A 1 71 ? -2.698 11.782 -1.394 1.00 97.75 71 ASP A N 1
ATOM 555 C CA . ASP A 1 71 ? -3.890 10.946 -1.241 1.00 97.75 71 ASP A CA 1
ATOM 556 C C . ASP A 1 71 ? -4.786 11.497 -0.111 1.00 97.75 71 ASP A C 1
ATOM 558 O O . ASP A 1 71 ? -4.315 12.141 0.824 1.00 97.75 71 ASP A O 1
ATOM 562 N N . GLY A 1 72 ? -6.091 11.232 -0.185 1.00 97.31 72 GLY A N 1
ATOM 563 C CA . GLY A 1 72 ? -7.087 11.689 0.786 1.00 97.31 72 GLY A CA 1
ATOM 564 C C . GLY A 1 72 ? -7.572 13.120 0.575 1.00 97.31 72 GLY A C 1
ATOM 565 O O . GLY A 1 72 ? -7.927 13.772 1.549 1.00 97.31 72 GLY A O 1
ATOM 566 N N . THR A 1 73 ? -7.587 13.632 -0.659 1.00 96.38 73 THR A N 1
ATOM 567 C CA . THR A 1 73 ? -7.936 15.043 -0.928 1.00 96.38 73 THR A CA 1
ATOM 568 C C . THR A 1 73 ? -9.356 15.437 -0.508 1.00 96.38 73 THR A C 1
ATOM 570 O O . THR A 1 73 ? -9.589 16.619 -0.284 1.00 96.38 73 THR A O 1
ATOM 573 N N . ASP A 1 74 ? -10.278 14.477 -0.365 1.00 96.19 74 ASP A N 1
ATOM 574 C CA . ASP A 1 74 ? -11.642 14.733 0.133 1.00 96.19 74 ASP A CA 1
ATOM 575 C C . ASP A 1 74 ? -11.724 14.769 1.667 1.00 96.19 74 ASP A C 1
ATOM 577 O O . ASP A 1 74 ? -12.767 15.106 2.229 1.00 96.19 74 ASP A O 1
ATOM 581 N N . PHE A 1 75 ? -10.660 14.383 2.375 1.00 93.69 75 PHE A N 1
ATOM 582 C CA . PHE A 1 75 ? -10.633 14.441 3.831 1.00 93.69 75 PHE A CA 1
ATOM 583 C C . PHE A 1 75 ? -10.237 15.840 4.318 1.00 93.69 75 PHE A C 1
ATOM 585 O O . PHE A 1 75 ? -9.439 16.520 3.657 1.00 93.69 75 PHE A O 1
ATOM 592 N N . PRO A 1 76 ? -10.718 16.258 5.510 1.00 94.56 76 PRO A N 1
ATOM 593 C CA . PRO A 1 76 ? -10.202 17.444 6.185 1.00 94.56 76 PRO A CA 1
ATOM 594 C C . PRO A 1 76 ? -8.678 17.400 6.245 1.00 94.56 76 PRO A C 1
ATOM 596 O O . PRO A 1 76 ? -8.107 16.334 6.479 1.00 94.56 76 PRO A O 1
ATOM 599 N N . ARG A 1 77 ? -8.015 18.548 6.061 1.00 92.94 77 ARG A N 1
ATOM 600 C CA . ARG A 1 77 ? -6.545 18.636 5.976 1.00 92.94 77 ARG A CA 1
ATOM 601 C C . ARG A 1 77 ? -5.839 17.951 7.151 1.00 92.94 77 ARG A C 1
ATOM 603 O O . ARG A 1 77 ? -4.819 17.302 6.965 1.00 92.94 77 ARG A O 1
ATOM 610 N N . GLU A 1 78 ? -6.422 18.052 8.340 1.00 92.62 78 GLU A N 1
ATOM 611 C CA . GLU A 1 78 ? -5.948 17.441 9.587 1.00 92.62 78 GLU A CA 1
ATOM 612 C C . GLU A 1 78 ? -5.978 15.907 9.579 1.00 92.62 78 GLU A C 1
ATOM 614 O O . GLU A 1 78 ? -5.350 15.283 10.422 1.00 92.62 78 GLU A O 1
ATOM 619 N N . ARG A 1 79 ? -6.752 15.296 8.676 1.00 94.31 79 ARG A N 1
ATOM 620 C CA . ARG A 1 79 ? -7.034 13.854 8.609 1.00 94.31 79 ARG A CA 1
ATOM 621 C C . ARG A 1 79 ? -6.556 13.222 7.301 1.00 94.31 79 ARG A C 1
ATOM 623 O O . ARG A 1 79 ? -6.791 12.036 7.070 1.00 94.31 79 ARG A O 1
ATOM 630 N N . GLN A 1 80 ? -5.895 13.996 6.440 1.00 96.19 80 GLN A N 1
ATOM 631 C CA . GLN A 1 80 ? -5.302 13.474 5.213 1.00 96.19 80 GLN A CA 1
ATOM 632 C C . GLN A 1 80 ? -4.165 12.498 5.552 1.00 96.19 80 GLN A C 1
ATOM 634 O O . GLN A 1 80 ? -3.360 12.797 6.436 1.00 96.19 80 GLN A O 1
ATOM 639 N N . PRO A 1 81 ? -4.073 11.336 4.880 1.00 97.81 81 PRO A N 1
ATOM 640 C CA . PRO A 1 81 ? -3.012 10.372 5.105 1.00 97.81 81 PRO A CA 1
ATOM 641 C C . PRO A 1 81 ? -1.624 11.005 5.064 1.00 97.81 81 PRO A C 1
ATOM 643 O O . PRO A 1 81 ? -1.277 11.748 4.145 1.00 97.81 81 PRO A O 1
ATOM 646 N N . GLN A 1 82 ? -0.813 10.663 6.057 1.00 97.81 82 GLN A N 1
ATOM 647 C CA . GLN A 1 82 ? 0.579 11.073 6.121 1.00 97.81 82 GLN A CA 1
ATOM 648 C C . GLN A 1 82 ? 1.415 9.977 5.473 1.00 97.81 82 GLN A C 1
ATOM 650 O O . GLN A 1 82 ? 1.477 8.851 5.972 1.00 97.81 82 GLN A O 1
ATOM 655 N N . ILE A 1 83 ? 2.024 10.305 4.337 1.00 98.00 83 ILE A N 1
ATOM 656 C CA . ILE A 1 83 ? 2.787 9.363 3.522 1.00 98.00 83 ILE A CA 1
ATOM 657 C C . ILE A 1 83 ? 4.151 9.973 3.253 1.00 98.00 83 ILE A C 1
ATOM 659 O O . ILE A 1 83 ? 4.239 11.069 2.704 1.00 98.00 83 ILE A O 1
ATOM 663 N N . LYS A 1 84 ? 5.213 9.263 3.642 1.00 96.62 84 LYS A N 1
ATOM 664 C CA . LYS A 1 84 ? 6.592 9.763 3.545 1.00 96.62 84 LYS A CA 1
ATOM 665 C C . LYS A 1 84 ? 7.035 10.020 2.101 1.00 96.62 84 LYS A C 1
ATOM 667 O O . LYS A 1 84 ? 7.645 11.045 1.816 1.00 96.62 84 LYS A O 1
ATOM 672 N N . CYS A 1 85 ? 6.747 9.089 1.198 1.00 95.38 85 CYS A N 1
ATOM 673 C CA . CYS A 1 85 ? 7.137 9.151 -0.209 1.00 95.38 85 CYS A CA 1
ATOM 674 C C . CYS A 1 85 ? 6.211 8.272 -1.072 1.00 95.38 85 CYS A C 1
ATOM 676 O O . CYS A 1 85 ? 5.491 7.427 -0.538 1.00 95.38 85 CYS A O 1
ATOM 678 N N . PRO A 1 86 ? 6.186 8.458 -2.405 1.00 95.19 86 PRO A N 1
ATOM 679 C CA . PRO A 1 86 ? 5.505 7.526 -3.299 1.00 95.19 86 PRO A CA 1
ATOM 680 C C . PRO A 1 86 ? 6.052 6.104 -3.135 1.00 95.19 86 PRO A C 1
ATOM 682 O O . PRO A 1 86 ? 7.264 5.903 -3.172 1.00 95.19 86 PRO A O 1
ATOM 685 N N . GLY A 1 87 ? 5.165 5.122 -2.977 1.00 94.00 87 GLY A N 1
ATOM 686 C CA . GLY A 1 87 ? 5.568 3.736 -2.727 1.00 94.00 87 GLY A CA 1
ATOM 687 C C . GLY A 1 87 ? 6.092 3.489 -1.310 1.00 94.00 87 GLY A C 1
ATOM 688 O O . GLY A 1 87 ? 6.899 2.587 -1.114 1.00 94.00 87 GLY A O 1
ATOM 689 N N . ALA A 1 88 ? 5.656 4.285 -0.332 1.00 96.75 88 ALA A N 1
ATOM 690 C CA . ALA A 1 88 ? 6.005 4.087 1.070 1.00 96.75 88 ALA A CA 1
ATOM 691 C C . ALA A 1 88 ? 5.562 2.711 1.605 1.00 96.75 88 ALA A C 1
ATOM 693 O O . ALA A 1 88 ? 4.544 2.147 1.185 1.00 96.75 88 ALA A O 1
ATOM 694 N N . SER A 1 89 ? 6.327 2.210 2.575 1.00 96.44 89 SER A N 1
ATOM 695 C CA . SER A 1 89 ? 6.048 0.962 3.290 1.00 96.44 89 SER A CA 1
ATOM 696 C C . SER A 1 89 ? 4.834 1.062 4.220 1.00 96.44 89 SER A C 1
ATOM 698 O O . SER A 1 89 ? 4.357 2.146 4.566 1.00 96.44 89 SER A O 1
ATOM 700 N N . SER A 1 90 ? 4.367 -0.084 4.720 1.00 96.75 90 SER A N 1
ATOM 701 C CA . SER A 1 90 ? 3.229 -0.172 5.647 1.00 96.75 90 SER A CA 1
ATOM 702 C C . SER A 1 90 ? 3.420 0.585 6.965 1.00 96.75 90 SER A C 1
ATOM 704 O O . SER A 1 90 ? 2.436 1.002 7.579 1.00 96.75 90 SER A O 1
ATOM 706 N N . LYS A 1 91 ? 4.668 0.818 7.385 1.00 97.06 91 LYS A N 1
ATOM 707 C CA . LYS A 1 91 ? 5.020 1.605 8.581 1.00 97.06 91 LYS A CA 1
ATOM 708 C C . LYS A 1 91 ? 5.129 3.108 8.306 1.00 97.06 91 LYS A C 1
ATOM 710 O O . LYS A 1 91 ? 5.059 3.912 9.233 1.00 97.06 91 LYS A O 1
ATOM 715 N N . GLU A 1 92 ? 5.294 3.493 7.045 1.00 97.81 92 GLU A N 1
ATOM 716 C CA . GLU A 1 92 ? 5.495 4.880 6.604 1.00 97.81 92 GLU A CA 1
ATOM 717 C C . GLU A 1 92 ? 4.224 5.520 6.021 1.00 97.81 92 GLU A C 1
ATOM 719 O O . GLU A 1 92 ? 4.233 6.699 5.659 1.00 97.81 92 GLU A O 1
ATOM 724 N N . VAL A 1 93 ? 3.131 4.756 5.955 1.00 98.00 93 VAL A N 1
ATOM 725 C CA . VAL A 1 93 ? 1.788 5.220 5.590 1.00 98.00 93 VAL A CA 1
ATOM 726 C C . VAL A 1 93 ? 0.927 5.256 6.849 1.00 98.00 93 VAL A C 1
ATOM 728 O O . VAL A 1 93 ? 0.629 4.207 7.425 1.00 98.00 93 VAL A O 1
ATOM 731 N N . LYS A 1 94 ? 0.503 6.454 7.266 1.00 97.62 94 LYS A N 1
ATOM 732 C CA . LYS A 1 94 ? -0.413 6.670 8.397 1.00 97.62 94 LYS A CA 1
ATOM 733 C C . LYS A 1 94 ? -1.724 7.277 7.928 1.00 97.62 94 LYS A C 1
ATOM 735 O O . LYS A 1 94 ? -1.740 8.136 7.049 1.00 97.62 94 LYS A O 1
ATOM 740 N N . PHE A 1 95 ? -2.822 6.875 8.549 1.00 96.81 95 PHE A N 1
ATOM 741 C CA . PHE A 1 95 ? -4.139 7.449 8.294 1.00 96.81 95 PHE A CA 1
ATOM 742 C C . PHE A 1 95 ? -4.923 7.622 9.593 1.00 96.81 95 PHE A C 1
ATOM 744 O O . PHE A 1 95 ? -4.609 7.009 10.616 1.00 96.81 95 PHE A O 1
ATOM 751 N N . TRP A 1 96 ? -5.904 8.519 9.556 1.00 95.19 96 TRP A N 1
ATOM 752 C CA . TRP A 1 96 ? -6.757 8.815 10.696 1.00 95.19 96 TRP A CA 1
ATOM 753 C C . TRP A 1 96 ? -7.870 7.772 10.802 1.00 95.19 96 TRP A C 1
ATOM 755 O O . TRP A 1 96 ? -8.593 7.534 9.833 1.00 95.19 96 TRP A O 1
ATOM 765 N N . VAL A 1 97 ? -8.026 7.167 11.978 1.00 91.88 97 VAL A N 1
ATOM 766 C CA . VAL A 1 97 ? -9.136 6.263 12.299 1.00 91.88 97 VAL A CA 1
ATOM 767 C C . VAL A 1 97 ? -9.912 6.845 13.468 1.00 91.88 97 VAL A C 1
ATOM 769 O O . VAL A 1 97 ? -9.336 7.174 14.503 1.00 91.88 97 VAL A O 1
ATOM 772 N N . GLU A 1 98 ? -11.226 6.969 13.310 1.00 88.81 98 GLU A N 1
ATOM 773 C CA . GLU A 1 98 ? -12.119 7.374 14.392 1.00 88.81 98 GLU A CA 1
ATOM 774 C C . GLU A 1 98 ? -12.355 6.194 15.341 1.00 88.81 98 GLU A C 1
ATOM 776 O O . GLU A 1 98 ? -12.714 5.095 14.913 1.00 88.81 98 GLU A O 1
ATOM 781 N N . THR A 1 99 ? -12.176 6.416 16.646 1.00 68.44 99 THR A N 1
ATOM 782 C CA . THR A 1 99 ? -12.509 5.423 17.675 1.00 68.44 99 THR A CA 1
ATOM 783 C C . THR A 1 99 ? -14.012 5.462 17.944 1.00 68.44 99 THR A C 1
ATOM 785 O O . THR A 1 99 ? -14.468 5.861 19.009 1.00 68.44 99 THR A O 1
ATOM 788 N N . SER A 1 100 ? -14.816 5.070 16.964 1.00 57.94 100 SER A N 1
ATOM 789 C CA . SER A 1 100 ? -16.212 4.701 17.189 1.00 57.94 100 SER A CA 1
ATOM 790 C C . SER A 1 100 ? -16.300 3.189 17.037 1.00 57.94 100 SER A C 1
ATOM 792 O O . SER A 1 100 ? -16.511 2.704 15.932 1.00 57.94 100 SER A O 1
ATOM 794 N N . GLN A 1 101 ? -16.028 2.455 18.124 1.00 46.56 101 GLN A N 1
ATOM 795 C CA . GLN A 1 101 ? -16.228 1.002 18.241 1.00 46.56 101 GLN A CA 1
ATOM 796 C C . GLN A 1 101 ? -16.009 0.235 16.920 1.00 46.56 101 GLN A C 1
ATOM 798 O O . GLN A 1 101 ? -16.953 -0.273 16.312 1.00 46.56 101 GLN A O 1
ATOM 803 N N . THR A 1 102 ? -14.761 0.137 16.456 1.00 41.31 102 THR A N 1
ATOM 804 C CA . THR A 1 102 ? -14.376 -0.793 15.384 1.00 41.31 102 THR A CA 1
ATOM 805 C C . THR A 1 102 ? -14.466 -2.236 15.892 1.00 41.31 102 THR A C 1
ATOM 807 O O . THR A 1 102 ? -13.458 -2.880 16.142 1.00 41.31 102 THR A O 1
ATOM 810 N N . LEU A 1 103 ? -15.700 -2.703 16.075 1.00 43.06 103 LEU A N 1
ATOM 811 C CA . LEU A 1 103 ? -16.169 -4.078 16.250 1.00 43.06 103 LEU A CA 1
ATOM 812 C C . LEU A 1 103 ? -17.612 -4.134 15.718 1.00 43.06 103 LEU A C 1
ATOM 814 O O . LEU A 1 103 ? -18.552 -4.530 16.397 1.00 43.06 103 LEU A O 1
ATOM 818 N N . SER A 1 104 ? -17.830 -3.677 14.490 1.00 33.28 104 SER A N 1
ATOM 819 C CA . SER A 1 104 ? -19.066 -3.990 13.775 1.00 33.28 104 SER A CA 1
ATOM 820 C C . SER A 1 104 ? -18.792 -4.093 12.282 1.00 33.28 104 SER A C 1
ATOM 822 O O . SER A 1 104 ? -18.847 -3.140 11.508 1.00 33.28 104 SER A O 1
ATOM 824 N N . THR A 1 105 ? -18.489 -5.328 11.889 1.00 39.91 105 THR A N 1
ATOM 825 C CA . THR A 1 105 ? -18.884 -5.924 10.617 1.00 39.91 105 THR A CA 1
ATOM 826 C C . THR A 1 105 ? -20.198 -5.309 10.138 1.00 39.91 105 THR A C 1
ATOM 828 O O . THR A 1 105 ? -21.265 -5.661 10.633 1.00 39.91 105 THR A O 1
ATOM 831 N N . SER A 1 106 ? -20.161 -4.411 9.156 1.00 37.34 106 SER A N 1
ATOM 832 C CA . SER A 1 106 ? -21.381 -3.937 8.498 1.00 37.34 106 SER A CA 1
ATOM 833 C C . SER A 1 106 ? -21.833 -4.971 7.460 1.00 37.34 106 SER A C 1
ATOM 835 O O . SER A 1 106 ? -21.756 -4.788 6.246 1.00 37.34 106 SER A O 1
ATOM 837 N N . GLN A 1 107 ? -22.322 -6.101 7.979 1.00 32.25 107 GLN A N 1
ATOM 838 C CA . GLN A 1 107 ? -23.460 -6.786 7.380 1.00 32.25 107 GLN A CA 1
ATOM 839 C C . GLN A 1 107 ? -24.697 -5.914 7.615 1.00 32.25 107 GLN A C 1
ATOM 841 O O . GLN A 1 107 ? -24.875 -5.330 8.682 1.00 32.25 107 GLN A O 1
ATOM 846 N N . GLY A 1 108 ? -25.514 -5.767 6.576 1.00 35.88 108 GLY A N 1
ATOM 847 C CA . GLY A 1 108 ? -26.651 -4.860 6.583 1.00 35.88 108 GLY A CA 1
ATOM 848 C C . GLY A 1 108 ? -27.724 -5.227 7.603 1.00 35.88 108 GLY A C 1
ATOM 849 O O . GLY A 1 108 ? -28.039 -6.396 7.797 1.00 35.88 108 GLY A O 1
ATOM 850 N N . VAL A 1 109 ? -28.367 -4.199 8.150 1.00 30.38 109 VAL A N 1
ATOM 851 C CA . VAL A 1 109 ? -29.709 -4.295 8.723 1.00 30.38 109 VAL A CA 1
ATOM 852 C C . VAL A 1 109 ? -30.495 -3.072 8.257 1.00 30.38 109 VAL A C 1
ATOM 854 O O . VAL A 1 109 ? -30.138 -1.933 8.546 1.00 30.38 109 VAL A O 1
ATOM 857 N N . LYS A 1 110 ? -31.567 -3.321 7.497 1.00 37.00 110 LYS A N 1
ATOM 858 C CA . LYS A 1 110 ? -32.612 -2.337 7.191 1.00 37.00 110 LYS A CA 1
ATOM 859 C C . LYS A 1 110 ? -33.211 -1.828 8.505 1.00 37.00 110 LYS A C 1
ATOM 861 O O . LYS A 1 110 ? -33.696 -2.645 9.282 1.00 37.00 110 LYS A O 1
ATOM 866 N N . LYS A 1 111 ? -33.316 -0.511 8.694 1.00 31.73 111 LYS A N 1
ATOM 867 C CA . LYS A 1 111 ? -34.378 0.073 9.523 1.00 31.73 111 LYS A CA 1
ATOM 868 C C . LYS A 1 111 ? -34.954 1.329 8.877 1.00 31.73 111 LYS A C 1
ATOM 870 O O . LYS A 1 111 ? -34.266 2.102 8.224 1.00 31.73 111 LYS A O 1
ATOM 875 N N . LYS A 1 112 ? -36.267 1.385 9.028 1.00 30.95 112 LYS A N 1
ATOM 876 C CA . LYS A 1 112 ? -37.290 2.170 8.355 1.00 30.95 112 LYS A CA 1
ATOM 877 C C . LYS A 1 112 ? -37.509 3.496 9.102 1.00 30.95 112 LYS A C 1
ATOM 879 O O . LYS A 1 112 ? -37.441 3.507 10.327 1.00 30.95 112 LYS A O 1
ATOM 884 N N . ASP A 1 113 ? -37.751 4.554 8.331 1.00 41.53 113 ASP A N 1
ATOM 885 C CA . ASP A 1 113 ? -38.396 5.833 8.669 1.00 41.53 113 ASP A CA 1
ATOM 886 C C . ASP A 1 113 ? -38.054 6.511 10.011 1.00 41.53 113 ASP A C 1
ATOM 888 O O . ASP A 1 113 ? -38.766 6.357 11.002 1.00 41.53 113 ASP A O 1
ATOM 892 N N . ARG A 1 114 ? -37.041 7.395 10.002 1.00 35.28 114 ARG A N 1
ATOM 893 C CA . ARG A 1 114 ? -37.016 8.633 10.810 1.00 35.28 114 ARG A CA 1
ATOM 894 C C . ARG A 1 114 ? -36.359 9.759 10.001 1.00 35.28 114 ARG A C 1
ATOM 896 O O . ARG A 1 114 ? -35.342 9.533 9.354 1.00 35.28 114 ARG A O 1
ATOM 903 N N . LYS A 1 115 ? -36.977 10.948 10.027 1.00 34.88 115 LYS A N 1
ATOM 904 C CA . LYS A 1 115 ? -36.529 12.188 9.360 1.00 34.88 115 LYS A CA 1
ATOM 905 C C . LYS A 1 115 ? -35.014 12.414 9.537 1.00 34.88 115 LYS A C 1
ATOM 907 O O . LYS A 1 115 ? -34.529 12.214 10.652 1.00 34.88 115 LYS A O 1
ATOM 912 N N . PRO A 1 116 ? -34.278 12.873 8.506 1.00 38.59 116 PRO A N 1
ATOM 913 C CA . PRO A 1 116 ? -32.868 13.195 8.658 1.00 38.59 116 PRO A CA 1
ATOM 914 C C . PRO A 1 116 ? -32.736 14.475 9.489 1.00 38.59 116 PRO A C 1
ATOM 916 O O . PRO A 1 116 ? -32.925 15.582 8.993 1.00 38.59 116 PRO A O 1
ATOM 919 N N . GLY A 1 117 ? -32.451 14.313 10.781 1.00 40.44 117 GLY A N 1
ATOM 920 C CA . GLY A 1 117 ? -31.757 15.346 11.543 1.00 40.44 117 GLY A CA 1
ATOM 921 C C . GLY A 1 117 ? -30.308 15.461 11.050 1.00 40.44 117 GLY A C 1
ATOM 922 O O . GLY A 1 117 ? -29.825 14.538 10.383 1.00 40.44 117 GLY A O 1
ATOM 923 N N . PRO A 1 118 ? -29.604 16.566 11.352 1.00 47.22 118 PRO A N 1
ATOM 924 C CA . PRO A 1 118 ? -28.196 16.710 11.000 1.00 47.22 118 PRO A CA 1
ATOM 925 C C . PRO A 1 118 ? -27.417 15.488 11.507 1.00 47.22 118 PRO A C 1
ATOM 927 O O . PRO A 1 118 ? -27.665 15.059 12.640 1.00 47.22 118 PRO A O 1
ATOM 930 N N . PRO A 1 119 ? -26.514 14.891 10.707 1.00 46.59 119 PRO A N 1
ATOM 931 C CA . PRO A 1 119 ? -25.685 13.803 11.195 1.00 46.59 119 PRO A CA 1
ATOM 932 C C . PRO A 1 119 ? -24.917 14.308 12.418 1.00 46.59 119 PRO A C 1
ATOM 934 O O . PRO A 1 119 ? -24.175 15.286 12.332 1.00 46.59 119 PRO A O 1
ATOM 937 N N . ALA A 1 120 ? -25.143 13.669 13.567 1.00 44.88 120 ALA A N 1
ATOM 938 C CA . ALA A 1 120 ? -24.355 13.932 14.758 1.00 44.88 120 ALA A CA 1
ATOM 939 C C . ALA A 1 120 ? -22.870 13.734 14.400 1.00 44.88 120 ALA A C 1
ATOM 941 O O . ALA A 1 120 ? -22.546 12.743 13.734 1.00 44.88 120 ALA A O 1
ATOM 942 N N . PRO A 1 121 ? -21.972 14.654 14.790 1.00 48.59 121 PRO A N 1
ATOM 943 C CA . PRO A 1 121 ? -20.556 14.472 14.530 1.00 48.59 121 PRO A CA 1
ATOM 944 C C . PRO A 1 121 ? -20.094 13.179 15.221 1.00 48.59 121 PRO A C 1
ATOM 946 O O . PRO A 1 121 ? -20.434 12.961 16.389 1.00 48.59 121 PRO A O 1
ATOM 949 N N . PRO A 1 122 ? -19.347 12.297 14.537 1.00 51.41 122 PRO A N 1
ATOM 950 C CA . PRO A 1 122 ? -18.723 11.149 15.182 1.00 51.41 122 PRO A CA 1
ATOM 951 C C . PRO A 1 122 ? -17.625 11.651 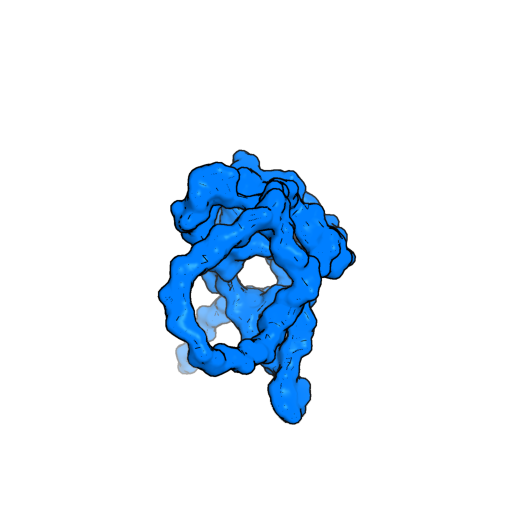16.138 1.00 51.41 122 PRO A C 1
ATOM 953 O O . PRO A 1 122 ? -16.469 11.813 15.765 1.00 51.41 122 PRO A O 1
ATOM 956 N N . SER A 1 123 ? -17.999 11.948 17.384 1.00 49.41 123 SER A N 1
ATOM 957 C CA . SER A 1 123 ? -17.121 12.518 18.422 1.00 49.41 123 SER A CA 1
ATOM 958 C C . SER A 1 123 ? -16.529 11.450 19.351 1.00 49.41 123 SER A C 1
ATOM 960 O O . SER A 1 123 ? -16.600 11.564 20.572 1.00 49.41 123 SER A O 1
ATOM 962 N N . GLY A 1 124 ? -15.941 10.396 18.783 1.00 58.06 124 GLY A N 1
ATOM 963 C CA . GLY A 1 124 ? -14.940 9.591 19.497 1.00 58.06 124 GLY A CA 1
ATOM 964 C C . GLY A 1 124 ? -13.540 10.165 19.239 1.00 58.06 124 GLY A C 1
ATOM 965 O O . GLY A 1 124 ? -13.320 10.704 18.151 1.00 58.06 124 GLY A O 1
ATOM 966 N N . PRO A 1 125 ? -12.569 10.070 20.170 1.00 76.56 125 PRO A N 1
ATOM 967 C CA . PRO A 1 125 ? -11.209 10.521 19.894 1.00 76.56 125 PRO A CA 1
ATOM 968 C C . PRO A 1 125 ? -10.625 9.665 18.764 1.00 76.56 125 PRO A C 1
ATOM 970 O O . PRO A 1 125 ? -10.401 8.461 18.914 1.00 76.56 125 PRO A O 1
ATOM 973 N N . GLY A 1 126 ? -10.438 10.263 17.590 1.00 86.31 126 GLY A N 1
ATOM 974 C CA . GLY A 1 126 ? -9.707 9.614 16.511 1.00 86.31 126 GLY A CA 1
ATOM 975 C C . GLY A 1 126 ? -8.214 9.551 16.824 1.00 86.31 126 GLY A C 1
ATOM 976 O O . GLY A 1 126 ? -7.709 10.276 17.682 1.00 86.31 126 GLY A O 1
ATOM 977 N N . ARG A 1 127 ? -7.505 8.658 16.140 1.00 93.00 127 ARG A N 1
ATOM 978 C CA . ARG A 1 127 ? -6.055 8.520 16.268 1.00 93.00 127 ARG A CA 1
ATOM 979 C C . ARG A 1 127 ? -5.407 8.238 14.927 1.00 93.00 127 ARG A C 1
ATOM 981 O O . ARG A 1 127 ? -6.015 7.651 14.032 1.00 93.00 127 ARG A O 1
ATOM 988 N N . TRP A 1 128 ? -4.135 8.595 14.830 1.00 95.94 128 TRP A N 1
ATOM 989 C CA . TRP A 1 128 ? -3.278 8.126 13.755 1.00 95.94 128 TRP A CA 1
ATOM 990 C C . TRP A 1 128 ? -2.899 6.669 13.978 1.00 95.94 128 TRP A C 1
ATOM 992 O O . TRP A 1 128 ? -2.583 6.254 15.094 1.00 95.94 128 TRP A O 1
ATOM 1002 N N . ILE A 1 129 ? -2.909 5.905 12.896 1.00 96.69 129 ILE A N 1
ATOM 1003 C CA . ILE A 1 129 ? -2.447 4.525 12.876 1.00 96.69 129 ILE A CA 1
ATOM 1004 C C . ILE A 1 129 ? -1.701 4.273 11.569 1.00 96.69 129 ILE A C 1
ATOM 1006 O O . ILE A 1 129 ? -2.073 4.808 10.521 1.00 96.69 129 ILE A O 1
ATOM 1010 N N . THR A 1 130 ? -0.625 3.492 11.624 1.00 97.69 130 THR A N 1
ATOM 1011 C CA . THR A 1 130 ? 0.042 3.017 10.405 1.00 97.69 130 THR A CA 1
ATOM 1012 C C . THR A 1 130 ? -0.787 1.932 9.717 1.00 97.69 130 THR A C 1
ATOM 1014 O O . THR A 1 130 ? -1.590 1.246 10.353 1.00 97.69 130 THR A O 1
ATOM 1017 N N . VAL A 1 131 ? -0.575 1.717 8.418 1.00 96.62 131 VAL A N 1
ATOM 1018 C CA . VAL A 1 131 ? -1.176 0.569 7.715 1.00 96.62 131 VAL A CA 1
ATOM 1019 C C . VAL A 1 131 ? -0.752 -0.742 8.379 1.00 96.62 131 VAL A C 1
ATOM 1021 O O . VAL A 1 131 ? -1.597 -1.604 8.610 1.00 96.62 131 VAL A O 1
ATOM 1024 N N . TYR A 1 132 ? 0.518 -0.861 8.772 1.00 96.81 132 TYR A N 1
ATOM 1025 C CA . TYR A 1 132 ? 1.031 -2.014 9.511 1.00 96.81 132 TYR A CA 1
ATOM 1026 C C . TYR A 1 132 ? 0.231 -2.288 10.795 1.00 96.81 132 TYR A C 1
ATOM 1028 O O . TYR A 1 132 ? -0.300 -3.383 10.984 1.00 96.81 132 TYR A O 1
ATOM 1036 N N . GLU A 1 133 ? 0.108 -1.288 11.671 1.00 96.56 133 GLU A N 1
ATOM 1037 C CA . GLU A 1 133 ? -0.613 -1.428 12.941 1.00 96.56 133 GLU A CA 1
ATOM 1038 C C . GLU A 1 133 ? -2.098 -1.710 12.723 1.00 96.56 133 GLU A C 1
ATOM 1040 O O . GLU A 1 133 ? -2.671 -2.518 13.448 1.00 96.56 133 GLU A O 1
ATOM 1045 N N . TYR A 1 134 ? -2.723 -1.085 11.722 1.00 95.69 134 TYR A N 1
ATOM 1046 C CA . TYR A 1 134 ? -4.132 -1.312 11.420 1.00 95.69 134 TYR A CA 1
ATOM 1047 C C . TYR A 1 134 ? -4.400 -2.759 11.015 1.00 95.69 134 TYR A C 1
ATOM 1049 O O . TYR A 1 134 ? -5.337 -3.371 11.531 1.00 95.69 134 TYR A O 1
ATOM 1057 N N . PHE A 1 135 ? -3.571 -3.327 10.137 1.00 94.75 135 PHE A N 1
ATOM 1058 C CA . PHE A 1 135 ? -3.717 -4.720 9.721 1.00 94.75 135 PHE A CA 1
ATOM 1059 C C . PHE A 1 135 ? -3.426 -5.701 10.859 1.00 94.75 135 PHE A C 1
ATOM 1061 O O . PHE A 1 135 ? -4.152 -6.687 11.019 1.00 94.75 135 PHE A O 1
ATOM 1068 N N . LEU A 1 136 ? -2.435 -5.391 11.696 1.00 94.25 136 LEU A N 1
ATOM 1069 C CA . LEU A 1 136 ? -2.112 -6.193 12.869 1.00 94.25 136 LEU A CA 1
ATOM 1070 C C . LEU A 1 136 ? -3.245 -6.184 13.903 1.00 94.25 136 LEU A C 1
ATOM 1072 O O . LEU A 1 136 ? -3.620 -7.236 14.408 1.00 94.25 136 LEU A O 1
ATOM 1076 N N . GLN A 1 137 ? -3.807 -5.016 14.213 1.00 93.31 137 GLN A N 1
ATOM 1077 C CA . GLN A 1 137 ? -4.837 -4.868 15.245 1.00 93.31 137 GLN A CA 1
ATOM 1078 C C . GLN A 1 137 ? -6.219 -5.329 14.768 1.00 93.31 137 GLN A C 1
ATOM 1080 O O . GLN A 1 137 ? -6.959 -5.927 15.541 1.00 93.31 137 GLN A O 1
ATOM 1085 N N . THR A 1 138 ? -6.569 -5.065 13.505 1.00 91.06 138 THR A N 1
ATOM 1086 C CA . THR A 1 138 ? -7.924 -5.311 12.975 1.00 91.06 138 THR A CA 1
ATOM 1087 C C . THR A 1 138 ? -8.087 -6.717 12.407 1.00 91.06 138 THR A C 1
ATOM 1089 O O . THR A 1 138 ? -9.148 -7.316 12.551 1.00 91.06 138 THR A O 1
ATOM 1092 N N . TYR A 1 139 ? -7.050 -7.246 11.752 1.00 90.56 139 TYR A N 1
ATOM 1093 C CA . TYR A 1 139 ? -7.113 -8.533 11.050 1.00 90.56 139 TYR A CA 1
ATOM 1094 C C . TYR A 1 139 ? -6.153 -9.580 11.622 1.00 90.56 139 TYR A C 1
ATOM 1096 O O . TYR A 1 139 ? -6.123 -10.699 11.119 1.00 90.56 139 TYR A O 1
ATOM 1104 N N . SER A 1 140 ? -5.346 -9.232 12.634 1.00 93.88 140 SER A N 1
ATOM 1105 C CA . SER A 1 140 ? -4.262 -10.091 13.138 1.00 93.88 140 SER A CA 1
ATOM 1106 C C . SER A 1 140 ? -3.261 -10.498 12.048 1.00 93.88 140 SER A C 1
ATOM 1108 O O . SER A 1 140 ? -2.622 -11.544 12.134 1.00 93.88 140 SER A O 1
ATOM 1110 N N . ILE A 1 141 ? -3.097 -9.652 11.023 1.00 91.00 141 ILE A N 1
ATOM 1111 C CA . ILE A 1 141 ? -2.174 -9.878 9.909 1.00 91.00 141 ILE A CA 1
ATOM 1112 C C . ILE A 1 141 ? -0.885 -9.106 10.178 1.00 91.00 141 ILE A C 1
ATOM 1114 O O . ILE A 1 141 ? -0.889 -7.878 10.255 1.00 91.00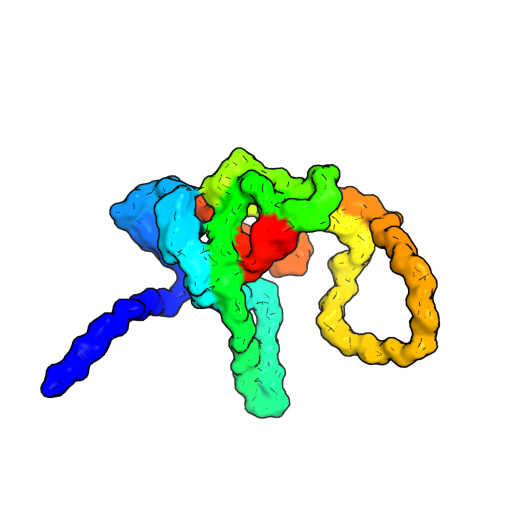 141 ILE A O 1
ATOM 1118 N N . ARG A 1 142 ? 0.231 -9.830 10.290 1.00 93.94 142 ARG A N 1
ATOM 1119 C CA . ARG A 1 142 ? 1.573 -9.237 10.263 1.00 93.94 142 ARG A CA 1
ATOM 1120 C C . ARG A 1 142 ? 2.018 -9.078 8.817 1.00 93.94 142 ARG A C 1
ATOM 1122 O O . ARG A 1 142 ? 1.910 -10.018 8.035 1.00 93.94 142 ARG A O 1
ATOM 1129 N N . ASP A 1 143 ? 2.534 -7.904 8.483 1.00 90.75 143 ASP A N 1
ATOM 1130 C CA . ASP A 1 143 ? 3.133 -7.670 7.175 1.00 90.75 143 ASP A CA 1
ATOM 1131 C C . ASP A 1 143 ? 4.418 -8.501 7.029 1.00 90.75 143 ASP A C 1
ATOM 1133 O O . ASP A 1 143 ? 5.409 -8.255 7.720 1.00 90.75 143 ASP A O 1
ATOM 1137 N N . GLY A 1 144 ? 4.384 -9.507 6.153 1.00 91.56 144 GLY A N 1
ATOM 1138 C CA . GLY A 1 144 ? 5.543 -10.338 5.824 1.00 91.56 144 GLY A CA 1
ATOM 1139 C C . GLY A 1 144 ? 6.523 -9.662 4.864 1.00 91.56 144 GLY A C 1
ATOM 1140 O O . GLY A 1 144 ? 7.604 -10.198 4.614 1.00 91.56 144 GLY A O 1
ATOM 1141 N N . HIS A 1 145 ? 6.159 -8.505 4.304 1.00 92.19 145 HIS A N 1
ATOM 1142 C CA . HIS A 1 145 ? 6.916 -7.799 3.279 1.00 92.19 145 HIS A CA 1
ATOM 1143 C C . HIS A 1 145 ? 6.990 -6.289 3.571 1.00 92.19 145 HIS A C 1
ATOM 1145 O O . HIS A 1 145 ? 6.577 -5.483 2.737 1.00 92.19 145 HIS A O 1
ATOM 1151 N N . PRO A 1 146 ? 7.573 -5.883 4.717 1.00 90.25 146 PRO A N 1
ATOM 1152 C CA . PRO A 1 146 ? 7.600 -4.483 5.144 1.00 90.25 146 PRO A CA 1
ATOM 1153 C C . PRO A 1 146 ? 8.374 -3.556 4.197 1.00 90.25 146 PRO A C 1
ATOM 1155 O O . PRO A 1 146 ? 8.169 -2.350 4.245 1.00 90.25 146 PRO A O 1
ATOM 1158 N N . ASP A 1 147 ? 9.241 -4.094 3.337 1.00 90.69 147 ASP A N 1
ATOM 1159 C CA . ASP A 1 147 ? 10.000 -3.315 2.350 1.00 90.69 147 ASP A CA 1
ATOM 1160 C C . ASP A 1 147 ? 9.222 -3.072 1.047 1.00 90.69 147 ASP A C 1
ATOM 1162 O O . ASP A 1 147 ? 9.700 -2.365 0.156 1.00 90.69 147 ASP A O 1
ATOM 1166 N N . LEU A 1 148 ? 8.043 -3.687 0.896 1.00 95.06 148 LEU A N 1
ATOM 1167 C CA . LEU A 1 148 ? 7.206 -3.513 -0.282 1.00 95.06 148 LEU A CA 1
ATOM 1168 C C . LEU A 1 148 ? 6.264 -2.311 -0.130 1.00 95.06 148 LEU A C 1
ATOM 1170 O O . LEU A 1 148 ? 5.803 -1.999 0.972 1.00 95.06 148 LEU A O 1
ATOM 1174 N N . PRO A 1 149 ? 5.956 -1.628 -1.246 1.00 96.75 149 PRO A N 1
ATOM 1175 C CA . PRO A 1 149 ? 5.092 -0.463 -1.225 1.00 96.75 149 PRO A CA 1
ATOM 1176 C C . PRO A 1 149 ? 3.649 -0.853 -0.905 1.00 96.75 149 PRO A C 1
ATOM 1178 O O . PRO A 1 149 ? 3.108 -1.823 -1.439 1.00 96.75 149 PRO A O 1
ATOM 1181 N N . VAL A 1 150 ? 2.990 -0.029 -0.095 1.00 97.19 150 VAL A N 1
ATOM 1182 C CA . VAL A 1 150 ? 1.539 -0.097 0.097 1.00 97.19 150 VAL A CA 1
ATOM 1183 C C . VAL A 1 150 ? 0.832 0.377 -1.164 1.00 97.19 150 VAL A C 1
ATOM 1185 O O . VAL A 1 150 ? 1.251 1.339 -1.813 1.00 97.19 150 VAL A O 1
ATOM 1188 N N . VAL A 1 151 ? -0.294 -0.258 -1.478 1.00 96.75 151 VAL A N 1
ATOM 1189 C CA . VAL A 1 151 ? -1.086 0.072 -2.662 1.00 96.75 151 VAL A CA 1
ATOM 1190 C C . VAL A 1 151 ? -2.445 0.641 -2.287 1.00 96.75 151 VAL A C 1
ATOM 1192 O O . VAL A 1 151 ? -3.088 0.197 -1.338 1.00 96.75 151 VAL A O 1
ATOM 1195 N N . ASN A 1 152 ? -2.879 1.645 -3.043 1.00 97.25 152 ASN A N 1
ATOM 1196 C CA . ASN A 1 152 ? -4.202 2.238 -2.972 1.00 97.25 152 ASN A CA 1
ATOM 1197 C C . ASN A 1 152 ? -5.129 1.554 -3.992 1.00 97.25 152 ASN A C 1
ATOM 1199 O O . ASN A 1 152 ? -4.886 1.599 -5.197 1.00 97.25 152 ASN A O 1
ATOM 1203 N N . ILE A 1 153 ? -6.211 0.941 -3.511 1.00 96.44 153 ILE A N 1
ATOM 1204 C CA . ILE A 1 153 ? -7.267 0.303 -4.323 1.00 96.44 153 ILE A CA 1
ATOM 1205 C C . ILE A 1 153 ? -8.601 1.074 -4.294 1.00 96.44 153 ILE A C 1
ATOM 1207 O O . ILE A 1 153 ? -9.634 0.571 -4.743 1.00 96.44 153 ILE A O 1
ATOM 1211 N N . GLY A 1 154 ? -8.601 2.253 -3.669 1.00 95.38 154 GLY A N 1
ATOM 1212 C CA . GLY A 1 154 ? -9.722 3.185 -3.634 1.00 95.38 154 GLY A CA 1
ATOM 1213 C C . GLY A 1 154 ? -9.583 4.222 -4.744 1.00 95.38 154 GLY A C 1
ATOM 1214 O O . GLY A 1 154 ? -9.436 3.884 -5.915 1.00 95.38 154 GLY A O 1
ATOM 1215 N N . SER A 1 155 ? -9.611 5.497 -4.371 1.00 96.69 155 SER A N 1
ATOM 1216 C CA . SER A 1 155 ? -9.260 6.605 -5.261 1.00 96.69 155 SER A CA 1
ATOM 1217 C C . SER A 1 155 ? -8.195 7.491 -4.625 1.00 96.69 155 SER A C 1
ATOM 1219 O O . SER A 1 155 ? -7.902 7.364 -3.434 1.00 96.69 155 SER A O 1
ATOM 1221 N N . ARG A 1 156 ? -7.633 8.435 -5.389 1.00 96.25 156 ARG A N 1
ATOM 1222 C CA . ARG A 1 156 ? -6.799 9.500 -4.807 1.00 96.25 156 ARG A CA 1
ATOM 1223 C C . ARG A 1 156 ? -7.552 10.278 -3.727 1.00 96.25 156 ARG A C 1
ATOM 1225 O O . ARG A 1 156 ? -6.987 10.611 -2.697 1.00 96.25 156 ARG A O 1
ATOM 1232 N N . MET A 1 157 ? -8.828 10.560 -3.963 1.00 96.81 157 MET A N 1
ATOM 1233 C CA . MET A 1 157 ? -9.653 11.374 -3.074 1.00 96.81 157 MET A CA 1
ATOM 1234 C C . MET A 1 157 ? -10.036 10.632 -1.790 1.00 96.81 157 MET A C 1
ATOM 1236 O O . MET A 1 157 ? -9.989 11.199 -0.702 1.00 96.81 157 MET A O 1
ATOM 1240 N N . ARG A 1 158 ? -10.370 9.343 -1.921 1.00 96.50 158 ARG A N 1
ATOM 1241 C CA . ARG A 1 158 ? -10.791 8.449 -0.837 1.00 96.50 158 ARG A CA 1
ATOM 1242 C C . ARG A 1 158 ? -9.977 7.152 -0.920 1.00 96.50 158 ARG A C 1
ATOM 1244 O O . ARG A 1 158 ? -10.449 6.163 -1.493 1.00 96.50 158 ARG A O 1
ATOM 1251 N N . PRO A 1 159 ? -8.736 7.161 -0.410 1.00 97.25 159 PRO A N 1
ATOM 1252 C CA . PRO A 1 159 ? -7.825 6.036 -0.546 1.00 97.25 159 PRO A CA 1
ATOM 1253 C C . PRO A 1 159 ? -8.282 4.827 0.267 1.00 97.25 159 PRO A C 1
ATOM 1255 O O . PRO A 1 159 ? -8.950 4.940 1.294 1.00 97.25 159 PRO A O 1
ATOM 1258 N N . THR A 1 160 ? -7.908 3.641 -0.199 1.00 96.44 160 THR A N 1
ATOM 1259 C CA . THR A 1 160 ? -8.050 2.385 0.543 1.00 96.44 160 THR A CA 1
ATOM 1260 C C . THR A 1 160 ? -6.745 1.625 0.421 1.00 96.44 160 THR A C 1
ATOM 1262 O O . THR A 1 160 ? -6.411 1.151 -0.662 1.00 96.44 160 THR A O 1
ATOM 1265 N N . TYR A 1 161 ? -6.005 1.539 1.522 1.00 96.50 161 TYR A N 1
ATOM 1266 C CA . TYR A 1 161 ? -4.671 0.954 1.541 1.00 96.50 161 TYR A CA 1
ATOM 1267 C C . TYR A 1 161 ? -4.710 -0.550 1.789 1.00 96.50 161 TYR A C 1
ATOM 1269 O O . TYR A 1 161 ? -5.427 -1.029 2.668 1.00 96.50 161 TYR A O 1
ATOM 1277 N N . VAL A 1 162 ? -3.908 -1.288 1.027 1.00 94.50 162 VAL A N 1
ATOM 1278 C CA . VAL A 1 162 ? -3.707 -2.729 1.185 1.00 94.50 162 VAL A CA 1
ATOM 1279 C C . VAL A 1 162 ? -2.220 -3.063 1.197 1.00 94.50 162 VAL A C 1
ATOM 1281 O O . VAL A 1 162 ? -1.424 -2.414 0.516 1.00 94.50 162 VAL A O 1
ATOM 1284 N N . LEU A 1 163 ? -1.867 -4.078 1.988 1.00 92.88 163 LEU A N 1
ATOM 1285 C CA . LEU A 1 163 ? -0.533 -4.675 1.983 1.00 92.88 163 LEU A CA 1
ATOM 1286 C C . LEU A 1 163 ? -0.261 -5.368 0.636 1.00 92.88 163 LEU A C 1
ATOM 1288 O O . LEU A 1 163 ? -1.203 -5.802 -0.040 1.00 92.88 163 LEU A O 1
ATOM 1292 N N . ALA A 1 164 ? 1.018 -5.437 0.269 1.00 84.12 164 ALA A N 1
ATOM 1293 C CA . ALA A 1 164 ? 1.511 -6.144 -0.911 1.00 84.12 164 ALA A CA 1
ATOM 1294 C C . ALA A 1 164 ? 1.394 -7.668 -0.764 1.00 84.12 164 ALA A C 1
ATOM 1296 O O . ALA A 1 164 ? 1.680 -8.193 0.335 1.00 84.12 164 ALA A O 1
#

pLDDT: mean 82.54, std 20.81, range [30.38, 98.0]

InterPro domains:
  IPR036085 PAZ domain superfamily [SSF101690] (7-162)

Radius of gyration: 18.81 Å; chains: 1; bounding box: 53×41×59 Å

Sequence (164 aa):
MDVSHGAFYDSGHHSDLIKRYQTTNGRSATRLNESLSGLRGRTIHLAVRKNRRGELIIKPKIIHSLARPGDGTDFPRERQPQIKCPGASSKEVKFWVETSQTLSTSQGVKKKDRKPGPPAPPSGPGRWITVYEYFLQTYSIRDGHPDLPVVNIGSRMRPTYVLA

Secondary structure (DSSP, 8-state):
--------PPP--HHHHHHHHHHHH-S-HHHHHHHHTT-EE--SSSPPPB-TTS-B----EE--EE--TT--TTS-GGGS-EESSTT--TTTEEEEE--S-S--------------PPPPP--S--EEEEHHHHHHHHH----S-TTSPPEE-S-SSS--EE--